Protein AF-A0A8S3D2B1-F1 (afdb_monomer)

Organism: NCBI:txid392030

Sequence (81 aa):
DNKSNRAQFICIPPDASVTHVKKLMLRHWCQHKPSLVISITGGAKNYNMSGKLLRAFRRGLRKVATTTGTKIIHQFIFTLE

Solvent-accessible surface area (backbone atoms only — not comparable to full-atom values): 5568 Å² total; per-residue (Å²): 133,89,79,79,85,74,84,87,85,82,92,75,64,95,83,60,56,68,67,57,56,51,47,42,46,44,66,75,65,64,41,75,84,68,91,51,80,55,76,64,84,80,71,97,58,91,75,87,65,56,72,69,56,48,51,52,51,53,50,52,53,50,50,52,33,67,74,66,75,36,60,81,49,74,70,75,83,78,81,81,129

Mean predicted aligned error: 9.46 Å

Radius of gyration: 15.89 Å; Cα contacts (8 Å, |Δi|>4): 35; chains: 1; bounding box: 40×31×40 Å

Nearest PDB structures (foldseek):
  8slw-assembly1_B  TM=8.335E-01  e=1.361E-02  Rattus norvegicus
  8e4o-assembly1_A  TM=7.090E-01  e=1.132E-01  Mus musculus

Secondary structure (DSSP, 8-state):
-----PPP-----TT--HHHHHHIIIIIS-PPPPS--------SS-----HHHHHHHHHHHHHHHHHHTPPP---------

Structure (mmCIF, N/CA/C/O backbone):
data_AF-A0A8S3D2B1-F1
#
_entry.id   AF-A0A8S3D2B1-F1
#
loop_
_atom_site.group_PDB
_atom_site.id
_atom_site.type_symbol
_atom_site.label_atom_id
_atom_site.label_alt_id
_atom_site.label_comp_id
_atom_site.label_asym_id
_atom_site.label_entity_id
_atom_site.label_seq_id
_atom_site.pdbx_PDB_ins_code
_atom_site.Cartn_x
_atom_site.Cartn_y
_atom_site.Cartn_z
_atom_site.occupancy
_atom_site.B_iso_or_equiv
_atom_site.auth_seq_id
_atom_site.auth_comp_id
_atom_site.auth_asym_id
_atom_site.auth_atom_id
_atom_site.pdbx_PDB_model_num
ATOM 1 N N . ASP A 1 1 ? -27.845 -2.135 -7.407 1.00 39.41 1 ASP A N 1
ATOM 2 C CA . ASP A 1 1 ? -26.775 -2.342 -8.409 1.00 39.41 1 ASP A CA 1
ATOM 3 C C . ASP A 1 1 ? -25.679 -3.257 -7.883 1.00 39.41 1 ASP A C 1
ATOM 5 O O . ASP A 1 1 ? -24.911 -2.887 -7.001 1.00 39.41 1 ASP A O 1
ATOM 9 N N . ASN A 1 2 ? -25.657 -4.498 -8.375 1.00 44.66 2 ASN A N 1
ATOM 10 C CA . ASN A 1 2 ? -24.716 -5.546 -7.976 1.00 44.66 2 ASN A CA 1
ATOM 11 C C . ASN A 1 2 ? -23.328 -5.283 -8.593 1.00 44.66 2 ASN A C 1
ATOM 13 O O . ASN A 1 2 ? -23.045 -5.695 -9.719 1.00 44.66 2 ASN A O 1
ATOM 17 N N . LYS A 1 3 ? -22.464 -4.541 -7.891 1.00 52.94 3 LYS A N 1
ATOM 18 C CA . LYS A 1 3 ? -21.110 -4.230 -8.368 1.00 52.94 3 LYS A CA 1
ATOM 19 C C . LYS A 1 3 ? -20.200 -5.455 -8.205 1.00 52.94 3 LYS A C 1
ATOM 21 O O . LYS A 1 3 ? -19.587 -5.650 -7.160 1.00 52.94 3 LYS A O 1
ATOM 26 N N . SER A 1 4 ? -20.101 -6.272 -9.255 1.00 58.31 4 SER A N 1
ATOM 27 C CA . SER A 1 4 ? -19.075 -7.315 -9.401 1.00 58.31 4 SER A CA 1
ATOM 28 C C . SER A 1 4 ? -17.678 -6.677 -9.315 1.00 58.31 4 SER A C 1
ATOM 30 O O . SER A 1 4 ? -17.196 -6.074 -10.273 1.00 58.31 4 SER A O 1
ATOM 32 N N . ASN A 1 5 ? -17.034 -6.756 -8.146 1.00 67.25 5 ASN A N 1
ATOM 33 C CA . ASN A 1 5 ? -15.668 -6.268 -7.930 1.00 67.25 5 ASN A CA 1
ATOM 34 C C . ASN A 1 5 ? -14.662 -7.260 -8.535 1.00 67.25 5 ASN A C 1
ATOM 36 O O . ASN A 1 5 ? -14.109 -8.104 -7.832 1.00 67.25 5 ASN A O 1
ATOM 40 N N . ARG A 1 6 ? -14.428 -7.179 -9.850 1.00 79.31 6 ARG A N 1
ATOM 41 C CA . ARG A 1 6 ? -13.361 -7.947 -10.510 1.00 79.31 6 ARG A CA 1
ATOM 42 C C . ARG A 1 6 ? -12.023 -7.234 -10.336 1.00 79.31 6 ARG A C 1
ATOM 44 O O . ARG A 1 6 ? -11.874 -6.085 -10.751 1.00 79.31 6 ARG A O 1
ATOM 51 N N . ALA A 1 7 ? -11.055 -7.917 -9.732 1.00 80.81 7 ALA A N 1
ATOM 52 C CA . ALA A 1 7 ? -9.679 -7.440 -9.669 1.00 80.81 7 ALA A CA 1
ATOM 53 C C . ALA A 1 7 ? -8.973 -7.679 -11.016 1.00 80.81 7 ALA A C 1
ATOM 55 O O . ALA A 1 7 ? -9.151 -8.728 -11.632 1.00 80.81 7 ALA A O 1
ATOM 56 N N . GLN A 1 8 ? -8.181 -6.706 -11.468 1.00 81.69 8 GLN A N 1
ATOM 57 C CA . GLN A 1 8 ? -7.335 -6.831 -12.660 1.00 81.69 8 GLN A CA 1
ATOM 58 C C . GLN A 1 8 ? -5.952 -7.339 -12.233 1.00 81.69 8 GLN A C 1
ATOM 60 O O . GLN A 1 8 ? -5.406 -6.846 -11.247 1.00 81.69 8 GLN A O 1
ATOM 65 N N . PHE A 1 9 ? -5.391 -8.310 -12.955 1.00 85.44 9 PHE A N 1
ATOM 66 C CA . PHE A 1 9 ? -4.067 -8.877 -12.685 1.00 85.44 9 PHE A CA 1
ATOM 67 C C . PHE A 1 9 ? -3.295 -9.106 -13.990 1.00 85.44 9 PHE A C 1
ATOM 69 O O . PHE A 1 9 ? -3.892 -9.217 -15.060 1.00 85.44 9 PHE A O 1
ATOM 76 N N . ILE A 1 10 ? -1.965 -9.151 -13.899 1.00 85.56 10 ILE A N 1
ATOM 77 C CA . ILE A 1 10 ? -1.056 -9.471 -15.005 1.00 85.56 10 ILE A CA 1
ATOM 78 C C . ILE A 1 10 ? 0.207 -10.131 -14.435 1.00 85.56 10 ILE A C 1
ATOM 80 O O . ILE A 1 10 ? 0.650 -9.765 -13.345 1.00 85.56 10 ILE A O 1
ATOM 84 N N . CYS A 1 11 ? 0.788 -11.080 -15.165 1.00 84.50 11 CYS A N 1
ATOM 85 C CA . CYS A 1 11 ? 2.106 -11.636 -14.865 1.00 84.50 11 CYS A CA 1
ATOM 86 C C . CYS A 1 11 ? 3.167 -10.825 -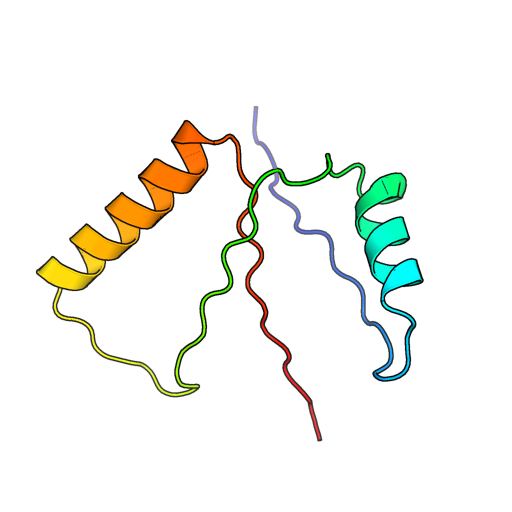15.612 1.00 84.50 11 CYS A C 1
ATOM 88 O O . CYS A 1 11 ? 3.030 -10.569 -16.807 1.00 84.50 11 CYS A O 1
ATOM 90 N N . ILE A 1 12 ? 4.206 -10.397 -14.903 1.00 84.25 12 ILE A N 1
ATOM 91 C CA . ILE A 1 12 ? 5.285 -9.566 -15.439 1.00 84.25 12 ILE A CA 1
ATOM 92 C C . ILE A 1 12 ? 6.602 -10.304 -15.164 1.00 84.25 12 ILE A C 1
ATOM 94 O O . ILE A 1 12 ? 6.757 -10.819 -14.054 1.00 84.25 12 ILE A O 1
ATOM 98 N N . PRO A 1 13 ? 7.530 -10.390 -16.135 1.00 85.31 13 PRO A N 1
ATOM 99 C CA . PRO A 1 13 ? 8.810 -11.050 -15.916 1.00 85.31 13 PRO A CA 1
ATOM 100 C C . PRO A 1 13 ? 9.708 -10.242 -14.953 1.00 85.31 13 PRO A C 1
ATOM 102 O O . PRO A 1 13 ? 9.524 -9.027 -14.820 1.00 85.31 13 PRO A O 1
ATOM 105 N N . PRO A 1 14 ? 10.672 -10.883 -14.263 1.00 81.69 14 PRO A N 1
ATOM 106 C CA . PRO A 1 14 ? 11.460 -10.244 -13.200 1.00 81.69 14 PRO A CA 1
ATOM 107 C C . PRO A 1 14 ? 12.306 -9.046 -13.658 1.00 81.69 14 PRO A C 1
ATOM 109 O O . PRO A 1 14 ? 12.598 -8.151 -12.870 1.00 81.69 14 PRO A O 1
ATOM 112 N N . ASP A 1 15 ? 12.693 -9.025 -14.930 1.00 87.12 15 ASP A N 1
ATOM 113 C CA . ASP A 1 15 ? 13.530 -8.017 -15.583 1.00 87.12 15 ASP A CA 1
ATOM 114 C C . ASP A 1 15 ? 12.725 -6.861 -16.202 1.00 87.12 15 ASP A C 1
ATOM 116 O O . ASP A 1 15 ? 13.289 -5.921 -16.772 1.00 87.12 15 ASP A O 1
ATOM 120 N N . ALA A 1 16 ? 11.395 -6.892 -16.091 1.00 85.38 16 ALA A N 1
ATOM 121 C CA . ALA A 1 16 ? 10.552 -5.862 -16.667 1.00 85.38 16 ALA A CA 1
ATOM 122 C C . ALA A 1 16 ? 10.850 -4.479 -16.072 1.00 85.38 16 ALA A C 1
ATOM 124 O O . ALA A 1 16 ? 10.854 -4.262 -14.859 1.00 85.38 16 ALA A O 1
ATOM 125 N N . SER A 1 17 ? 11.002 -3.488 -16.952 1.00 88.88 17 SER A N 1
ATOM 126 C CA . SER A 1 17 ? 11.218 -2.104 -16.533 1.00 88.88 17 SER A CA 1
ATOM 127 C C . SER A 1 17 ? 10.066 -1.577 -15.667 1.00 88.88 17 SER A C 1
ATOM 129 O O . SER A 1 17 ? 8.900 -1.578 -16.075 1.00 88.88 17 SER A O 1
ATOM 131 N N . VAL A 1 18 ? 10.409 -0.995 -14.514 1.00 85.06 18 VAL A N 1
ATOM 132 C CA . VAL A 1 18 ? 9.480 -0.289 -13.609 1.00 85.06 18 VAL A CA 1
ATOM 133 C C . VAL A 1 18 ? 8.654 0.770 -14.353 1.00 85.06 18 VAL A C 1
ATOM 135 O O . VAL A 1 18 ? 7.478 0.994 -14.051 1.00 85.06 18 VAL A O 1
ATOM 138 N N . THR A 1 19 ? 9.237 1.400 -15.376 1.00 87.50 19 THR A N 1
ATOM 139 C CA . THR A 1 19 ? 8.565 2.400 -16.214 1.00 87.50 19 THR A CA 1
ATOM 140 C C . THR A 1 19 ? 7.382 1.803 -16.981 1.00 87.50 19 THR A C 1
ATOM 142 O O . THR A 1 19 ? 6.337 2.451 -17.094 1.00 87.50 19 THR A O 1
ATOM 145 N N . HIS A 1 20 ? 7.498 0.559 -17.455 1.00 87.25 20 HIS A N 1
ATOM 146 C CA . HIS A 1 20 ? 6.407 -0.146 -18.131 1.00 87.25 20 HIS A CA 1
ATOM 147 C C . HIS A 1 20 ? 5.268 -0.476 -17.163 1.00 87.25 20 HIS A C 1
ATOM 149 O O . HIS A 1 20 ? 4.111 -0.196 -17.479 1.00 87.25 20 HIS A O 1
ATOM 155 N N . VAL A 1 21 ? 5.581 -0.949 -15.953 1.00 86.88 21 VAL A N 1
ATOM 156 C CA . VAL A 1 21 ? 4.579 -1.229 -14.905 1.00 86.88 21 VAL A CA 1
ATOM 157 C C . VAL A 1 21 ? 3.826 0.042 -14.512 1.00 86.88 21 VAL A C 1
ATOM 159 O O . VAL A 1 21 ? 2.595 0.065 -14.454 1.00 86.88 21 VAL A O 1
ATOM 162 N N . LYS A 1 22 ? 4.546 1.153 -14.335 1.00 83.81 22 LYS A N 1
ATOM 163 C CA . LYS A 1 22 ? 3.939 2.455 -14.045 1.00 83.81 22 LYS A CA 1
ATOM 164 C C . LYS A 1 22 ? 3.013 2.920 -15.171 1.00 83.81 22 LYS A C 1
ATOM 166 O O . LYS A 1 22 ? 1.934 3.439 -14.892 1.00 83.81 22 LYS A O 1
ATOM 171 N N . LYS A 1 23 ? 3.407 2.743 -16.437 1.00 86.88 23 LYS A N 1
ATOM 172 C CA . LYS A 1 23 ? 2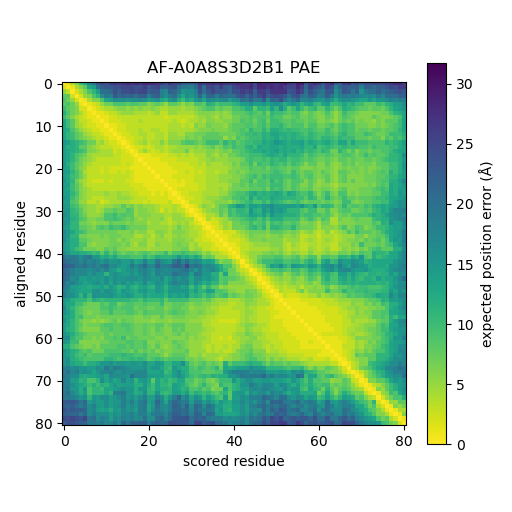.570 3.085 -17.599 1.00 86.88 23 LYS A CA 1
ATOM 173 C C . LYS A 1 23 ? 1.321 2.204 -17.671 1.00 86.88 23 LYS A C 1
ATOM 175 O O . LYS A 1 23 ? 0.256 2.728 -17.988 1.00 86.88 23 LYS A O 1
ATOM 180 N N . LEU A 1 24 ? 1.435 0.919 -17.334 1.00 86.50 24 LEU A N 1
ATOM 181 C CA . LEU A 1 24 ? 0.311 -0.014 -17.250 1.00 86.50 24 LEU A CA 1
ATOM 182 C C . LEU A 1 24 ? -0.728 0.457 -16.223 1.00 86.50 24 LEU A C 1
ATOM 184 O O . LEU A 1 24 ? -1.882 0.691 -16.582 1.00 86.50 24 LEU A O 1
ATOM 188 N N . MET A 1 25 ? -0.301 0.693 -14.978 1.00 83.44 25 MET A N 1
ATOM 189 C CA . MET A 1 25 ? -1.173 1.211 -13.915 1.00 83.44 25 MET A CA 1
ATOM 190 C C . MET A 1 25 ? -1.788 2.563 -14.309 1.00 83.44 25 MET A C 1
ATOM 192 O O . MET A 1 25 ? -2.991 2.774 -14.160 1.00 83.44 25 MET A O 1
ATOM 196 N N . LEU A 1 26 ? -0.931 3.441 -14.842 1.00 84.25 26 LEU A N 1
ATOM 197 C CA . LEU A 1 26 ? -1.191 4.777 -15.377 1.00 84.25 26 LEU A CA 1
ATOM 198 C C . LEU A 1 26 ? -2.370 4.831 -16.352 1.00 84.25 26 LEU A C 1
ATOM 200 O O . LEU A 1 26 ? -3.379 5.507 -16.162 1.00 84.25 26 LEU A O 1
ATOM 204 N N . ARG A 1 27 ? -2.143 4.154 -17.474 1.00 84.00 27 ARG A N 1
ATOM 205 C CA . ARG A 1 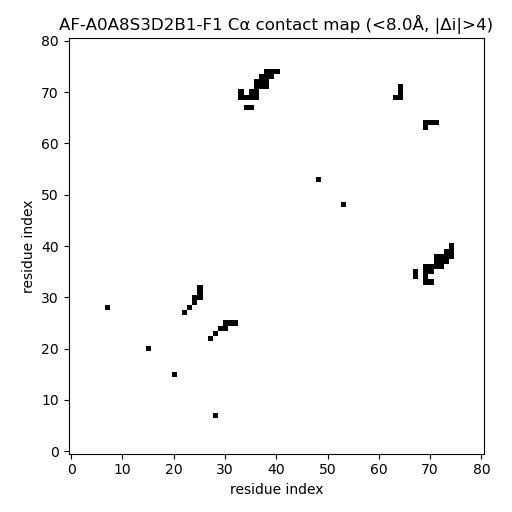27 ? -2.869 4.366 -18.723 1.00 84.00 27 ARG A CA 1
ATOM 206 C C . ARG A 1 27 ? -3.842 3.243 -19.033 1.00 84.00 27 ARG A C 1
ATOM 208 O O . ARG A 1 27 ? -4.925 3.523 -19.519 1.00 84.00 27 ARG A O 1
ATOM 215 N N . HIS A 1 28 ? -3.462 1.994 -18.766 1.00 84.19 28 HIS A N 1
ATOM 216 C CA . HIS A 1 28 ? -4.262 0.831 -19.155 1.00 84.19 28 HIS A CA 1
ATOM 217 C C . HIS A 1 28 ? -5.289 0.456 -18.086 1.00 84.19 28 HIS A C 1
ATOM 219 O O . HIS A 1 28 ? -6.420 0.120 -18.412 1.00 84.19 28 HIS A O 1
ATOM 225 N N . TRP A 1 29 ? -4.930 0.578 -16.806 1.00 84.75 29 TRP A N 1
ATOM 226 C CA . TRP A 1 29 ? -5.858 0.361 -15.688 1.00 84.75 29 TRP A CA 1
ATOM 227 C C . TRP A 1 29 ? -6.535 1.642 -15.190 1.00 84.75 29 TRP A C 1
ATOM 229 O O . TRP A 1 29 ? -7.213 1.621 -14.156 1.00 84.75 29 TRP A O 1
ATOM 239 N N . CYS A 1 30 ? -6.338 2.753 -15.910 1.00 75.88 30 CYS A N 1
ATOM 240 C CA . CYS A 1 30 ? -6.919 4.069 -15.635 1.00 75.88 30 CYS A CA 1
ATOM 241 C C . CYS A 1 30 ? -6.817 4.478 -14.154 1.00 75.88 30 CYS A C 1
ATOM 243 O O . CYS A 1 30 ? -7.753 5.039 -13.579 1.00 75.88 30 CYS A O 1
ATOM 245 N N . GLN A 1 31 ? -5.705 4.148 -13.487 1.00 74.12 31 GLN A N 1
ATOM 246 C CA . GLN A 1 31 ? -5.507 4.521 -12.092 1.00 74.12 31 GLN A CA 1
ATOM 247 C C . GLN A 1 31 ? -5.007 5.968 -12.031 1.00 74.12 31 GLN A C 1
ATOM 249 O O . GLN A 1 31 ? -4.015 6.321 -12.657 1.00 74.12 31 GLN A O 1
ATOM 254 N N . HIS A 1 32 ? -5.648 6.825 -11.237 1.00 74.81 32 HIS A N 1
ATOM 255 C CA . HIS A 1 32 ? -5.060 8.127 -10.914 1.00 74.81 32 HIS A CA 1
ATOM 256 C C . HIS A 1 32 ? -3.707 7.945 -10.204 1.00 74.81 32 HIS A C 1
ATOM 258 O O . HIS A 1 32 ? -3.507 6.982 -9.455 1.00 74.81 32 HIS A O 1
ATOM 264 N N . LYS A 1 33 ? -2.781 8.891 -10.408 1.00 75.50 33 LYS A N 1
ATOM 265 C CA . LYS A 1 33 ? -1.501 8.914 -9.685 1.00 75.50 33 LYS A CA 1
ATOM 266 C C . LYS A 1 33 ? -1.782 8.949 -8.172 1.00 75.50 33 LYS A C 1
ATOM 268 O O . LYS A 1 33 ? -2.500 9.848 -7.730 1.00 75.50 33 LYS A O 1
ATOM 273 N N . PRO A 1 34 ? -1.269 7.995 -7.374 1.00 71.88 34 PRO A N 1
ATOM 274 C CA . PRO A 1 34 ? -1.458 8.033 -5.931 1.00 71.88 34 PRO A CA 1
ATOM 275 C C . PRO A 1 34 ? -0.651 9.191 -5.331 1.00 71.88 34 PRO A C 1
ATOM 277 O O . PRO A 1 34 ? 0.496 9.423 -5.715 1.00 71.88 34 PRO A O 1
ATOM 280 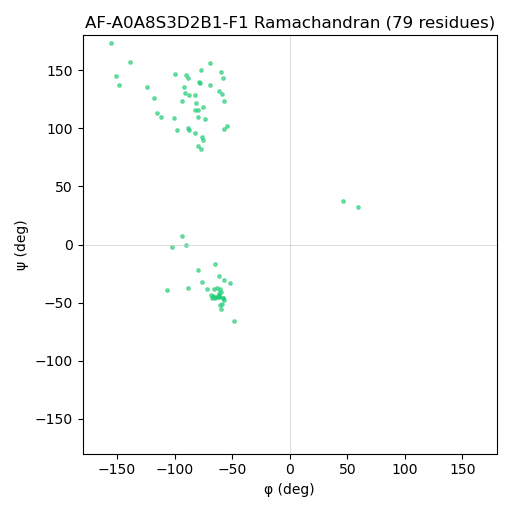N N . SER A 1 35 ? -1.258 9.917 -4.395 1.00 73.00 35 SER A N 1
ATOM 281 C CA . SER A 1 35 ? -0.624 11.000 -3.628 1.00 73.00 35 SER A CA 1
ATOM 282 C C . SER A 1 35 ? 0.236 10.482 -2.471 1.00 73.00 35 SER A C 1
ATOM 284 O O . SER A 1 35 ? 1.147 11.170 -2.027 1.00 73.00 35 SER A O 1
ATOM 286 N N . LEU A 1 36 ? -0.030 9.259 -2.008 1.00 75.88 36 LEU A N 1
ATOM 287 C CA . LEU A 1 36 ? 0.695 8.577 -0.941 1.00 75.88 36 LEU A CA 1
ATOM 288 C C . LEU A 1 36 ? 0.670 7.070 -1.213 1.00 75.88 36 LEU A C 1
ATOM 290 O O . LEU A 1 36 ? -0.367 6.517 -1.587 1.00 75.88 36 LEU A O 1
ATOM 294 N N . VAL A 1 37 ? 1.814 6.420 -1.010 1.00 76.81 37 VAL A N 1
ATOM 295 C CA . VAL A 1 37 ? 1.982 4.968 -1.115 1.00 76.81 37 VAL A CA 1
ATOM 296 C C . VAL A 1 37 ? 2.405 4.449 0.252 1.00 76.81 37 VAL A C 1
ATOM 298 O O . VAL A 1 37 ? 3.366 4.944 0.831 1.00 76.81 37 VAL A O 1
ATOM 301 N N . ILE A 1 38 ? 1.674 3.463 0.769 1.00 77.56 38 ILE A N 1
ATOM 302 C CA . ILE A 1 38 ? 1.972 2.816 2.050 1.00 77.56 38 ILE A CA 1
ATOM 303 C C . ILE A 1 38 ? 2.410 1.391 1.742 1.00 77.56 38 ILE A C 1
ATOM 305 O O . ILE A 1 38 ? 1.578 0.581 1.342 1.00 77.56 38 ILE A O 1
ATOM 309 N N . SER A 1 39 ? 3.696 1.097 1.931 1.00 78.69 39 SER A N 1
ATOM 310 C CA . SER A 1 39 ? 4.202 -0.274 1.865 1.00 78.69 39 SER A CA 1
ATOM 311 C C . SER A 1 39 ? 4.081 -0.920 3.241 1.00 78.69 39 SER A C 1
ATOM 313 O O . SER A 1 39 ? 4.501 -0.343 4.243 1.00 78.69 39 SER A O 1
ATOM 315 N N . ILE A 1 40 ? 3.470 -2.101 3.291 1.00 79.94 40 ILE A N 1
ATOM 316 C CA . ILE A 1 40 ? 3.327 -2.888 4.515 1.00 79.94 40 ILE A CA 1
ATOM 317 C C . ILE A 1 40 ? 4.118 -4.162 4.305 1.00 79.94 40 ILE A C 1
ATOM 319 O O . ILE A 1 40 ? 3.753 -4.987 3.469 1.00 79.94 40 ILE A O 1
ATOM 323 N N . THR A 1 41 ? 5.184 -4.311 5.073 1.00 79.81 41 THR A N 1
ATOM 324 C CA . THR A 1 41 ? 5.985 -5.526 5.126 1.00 79.81 41 THR A CA 1
ATOM 325 C C . THR A 1 41 ? 5.582 -6.342 6.350 1.00 79.81 41 THR A C 1
ATOM 327 O O . THR A 1 41 ? 5.183 -5.806 7.386 1.00 79.81 41 THR A O 1
ATOM 330 N N . GLY A 1 42 ? 5.641 -7.662 6.225 1.00 76.81 42 GLY A N 1
ATOM 331 C CA . GLY A 1 42 ? 5.309 -8.596 7.292 1.00 76.81 42 GLY A CA 1
ATOM 332 C C . GLY A 1 42 ? 6.024 -9.924 7.079 1.00 76.81 42 GLY A C 1
ATOM 333 O O . GLY A 1 42 ? 6.670 -10.132 6.054 1.00 76.81 42 GLY A O 1
ATOM 334 N N . GLY A 1 43 ? 5.922 -10.821 8.055 1.00 72.19 43 GLY A N 1
ATOM 335 C CA . GLY A 1 43 ? 6.444 -12.178 7.913 1.00 72.19 43 GLY A CA 1
ATOM 336 C C . GLY A 1 43 ? 5.528 -13.048 7.050 1.00 72.19 43 GLY A C 1
ATOM 337 O O . GLY A 1 43 ? 4.312 -12.885 7.074 1.00 72.19 43 GLY A O 1
ATOM 338 N N . ALA A 1 44 ? 6.105 -14.025 6.345 1.00 64.56 44 ALA A N 1
ATOM 339 C CA . ALA A 1 44 ? 5.347 -15.054 5.623 1.00 64.56 44 ALA A CA 1
ATOM 340 C C . ALA A 1 44 ? 4.536 -15.976 6.561 1.00 64.56 44 ALA A C 1
ATOM 342 O O . ALA A 1 44 ? 3.627 -16.678 6.128 1.00 64.56 44 ALA A O 1
ATOM 343 N N . LYS A 1 45 ? 4.863 -15.976 7.861 1.00 71.88 45 LYS A N 1
ATOM 344 C CA . LYS A 1 45 ? 4.155 -16.733 8.898 1.00 71.88 45 LYS A CA 1
ATOM 345 C C . LYS A 1 45 ? 3.007 -15.910 9.476 1.00 71.88 45 LYS A C 1
ATOM 347 O O . LYS A 1 45 ? 3.154 -14.708 9.691 1.00 71.88 45 LYS A O 1
ATOM 352 N N . ASN A 1 46 ? 1.900 -16.583 9.796 1.00 69.62 46 ASN A N 1
ATOM 353 C CA . ASN A 1 46 ? 0.747 -15.986 10.471 1.00 69.62 46 ASN A CA 1
ATOM 354 C C . ASN A 1 46 ? 1.179 -15.302 11.778 1.00 69.62 46 ASN A C 1
ATOM 356 O O . ASN A 1 46 ? 1.422 -15.961 12.788 1.00 69.62 46 ASN A O 1
ATOM 360 N N . TYR A 1 47 ? 1.282 -13.974 11.757 1.00 75.38 47 TYR A N 1
ATOM 361 C CA . TYR A 1 47 ? 1.591 -13.187 12.943 1.00 75.38 47 TYR A CA 1
ATOM 362 C C . TYR A 1 47 ? 0.314 -12.967 13.758 1.00 75.38 47 TYR A C 1
ATOM 364 O O . TYR A 1 47 ? -0.627 -12.316 13.297 1.00 75.38 47 TYR A O 1
ATOM 372 N N . ASN A 1 48 ? 0.268 -13.513 14.974 1.00 77.12 48 ASN A N 1
ATOM 373 C CA . ASN A 1 48 ? -0.892 -13.374 15.847 1.00 77.12 48 ASN A CA 1
ATOM 374 C C . ASN A 1 48 ? -0.843 -12.033 16.597 1.00 77.12 48 ASN A C 1
ATOM 376 O O . ASN A 1 48 ? -0.189 -11.903 17.631 1.00 77.12 48 ASN A O 1
ATOM 380 N N . MET A 1 49 ? -1.532 -11.019 16.072 1.00 82.31 49 MET A N 1
ATOM 381 C CA . MET A 1 49 ? -1.744 -9.752 16.780 1.00 82.31 49 MET A CA 1
ATOM 382 C C . MET A 1 49 ? -2.855 -9.887 17.818 1.00 82.31 49 MET A C 1
ATOM 384 O O . MET A 1 49 ? -3.925 -10.425 17.532 1.00 82.31 49 MET A O 1
ATOM 388 N N . SER A 1 50 ? -2.669 -9.277 18.992 1.00 85.94 50 SER A N 1
ATOM 389 C CA . SER A 1 50 ? -3.767 -9.139 19.953 1.00 85.94 50 SER A CA 1
ATOM 390 C C . SER A 1 50 ? -4.947 -8.387 19.319 1.00 85.94 50 SER A C 1
ATOM 392 O O . SER A 1 50 ? -4.773 -7.428 18.558 1.00 85.94 50 SER A O 1
ATOM 394 N N . GLY A 1 51 ? -6.179 -8.786 19.649 1.00 88.12 51 GLY A N 1
ATOM 395 C CA . GLY A 1 51 ? -7.378 -8.216 19.021 1.00 88.12 51 GLY A CA 1
ATOM 396 C C . GLY A 1 51 ? -7.498 -6.691 19.169 1.00 88.12 51 GLY A C 1
ATOM 397 O O . GLY A 1 51 ? -8.030 -6.026 18.281 1.00 88.12 51 GLY A O 1
ATOM 398 N N . LYS A 1 52 ? -6.972 -6.107 20.256 1.00 90.62 52 LYS A N 1
ATOM 399 C CA . LYS A 1 52 ? -6.929 -4.646 20.456 1.00 90.62 52 LYS A CA 1
ATOM 400 C C . LYS A 1 52 ? -5.976 -3.968 19.466 1.00 90.62 52 LYS A C 1
ATOM 402 O O . LYS A 1 52 ? -6.370 -2.987 18.834 1.00 90.62 52 LYS A O 1
ATOM 4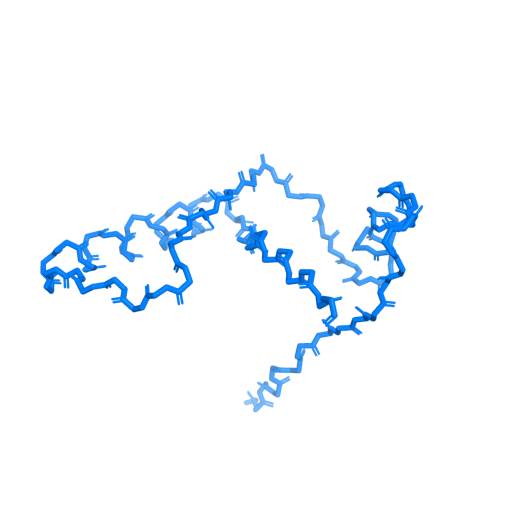07 N N . LEU A 1 53 ? -4.772 -4.516 19.289 1.00 88.50 53 LEU A N 1
ATOM 408 C CA . LEU A 1 53 ? -3.767 -3.980 18.371 1.00 88.50 53 LEU A CA 1
ATOM 409 C C . LEU A 1 53 ? -4.227 -4.088 16.915 1.00 88.50 53 LEU A C 1
ATOM 411 O O . LEU A 1 53 ? -4.179 -3.103 16.183 1.00 88.50 53 LEU A O 1
ATOM 415 N N . LEU A 1 54 ? -4.779 -5.239 16.521 1.00 88.56 54 LEU A N 1
ATOM 416 C CA . LEU A 1 54 ? -5.300 -5.443 15.170 1.00 88.56 54 LEU A CA 1
ATOM 417 C C . LEU A 1 54 ? -6.421 -4.448 14.830 1.00 88.56 54 LEU A C 1
ATOM 419 O O . LEU A 1 54 ? -6.465 -3.904 13.725 1.00 88.56 54 LEU A O 1
ATOM 423 N N . ARG A 1 55 ? -7.324 -4.169 15.779 1.00 91.38 55 ARG A N 1
ATOM 424 C CA . ARG A 1 55 ? -8.385 -3.165 15.592 1.00 91.38 55 ARG A CA 1
ATOM 425 C C . ARG A 1 55 ? -7.818 -1.760 15.430 1.00 91.38 55 ARG A C 1
ATOM 427 O O . ARG A 1 55 ? -8.248 -1.046 14.525 1.00 91.38 55 ARG A O 1
ATOM 434 N N . ALA A 1 56 ? -6.863 -1.370 16.275 1.00 91.06 56 ALA A N 1
ATOM 435 C CA . ALA A 1 56 ? -6.213 -0.067 16.181 1.00 91.06 56 ALA A CA 1
ATOM 436 C C . ALA A 1 56 ? -5.480 0.096 14.840 1.00 91.06 56 ALA A C 1
ATOM 438 O O . ALA A 1 56 ? -5.685 1.098 14.156 1.00 91.06 56 ALA A O 1
ATOM 439 N N . PHE A 1 57 ? -4.734 -0.927 14.419 1.00 87.81 57 PHE A N 1
ATOM 440 C CA . PHE A 1 57 ? -4.014 -0.962 13.148 1.00 87.81 57 PHE A CA 1
ATOM 441 C C . PHE A 1 57 ? -4.956 -0.826 11.943 1.00 87.81 57 PHE A C 1
ATOM 443 O O . PHE A 1 57 ? -4.799 0.082 11.127 1.00 87.81 57 PHE A O 1
ATOM 450 N N . ARG A 1 58 ? -6.010 -1.654 11.867 1.00 86.81 58 ARG A N 1
ATOM 451 C CA . ARG A 1 58 ? -7.010 -1.597 10.782 1.00 86.81 58 ARG A CA 1
ATOM 452 C C . ARG A 1 58 ? -7.729 -0.252 10.734 1.00 86.81 58 ARG A C 1
ATOM 454 O O . ARG A 1 58 ? -8.006 0.253 9.647 1.00 86.81 58 ARG A O 1
ATOM 461 N N . ARG A 1 59 ? -8.039 0.330 11.897 1.00 90.62 59 ARG A N 1
ATOM 462 C CA . ARG A 1 59 ? -8.672 1.651 11.991 1.00 90.62 59 ARG A CA 1
ATOM 463 C C . ARG A 1 59 ? -7.740 2.752 11.491 1.00 90.62 59 ARG A C 1
ATOM 465 O O . ARG A 1 59 ? -8.197 3.595 10.727 1.00 90.62 59 ARG A O 1
ATOM 472 N N . GLY A 1 60 ? -6.464 2.722 11.878 1.00 87.56 60 GLY A N 1
ATOM 473 C CA . GLY A 1 60 ? -5.449 3.666 11.406 1.00 87.56 60 GLY A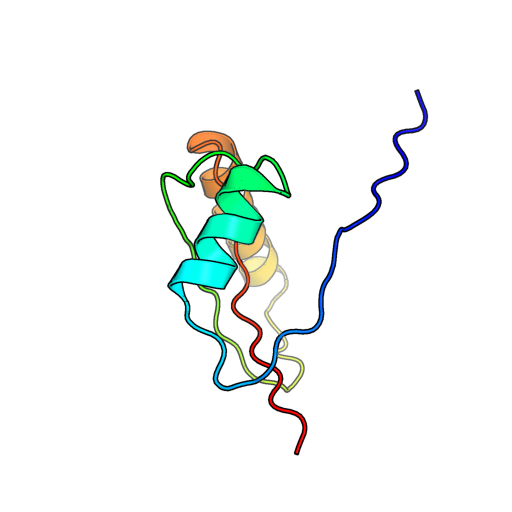 CA 1
ATOM 474 C C . GLY A 1 60 ? -5.291 3.616 9.888 1.00 87.56 60 GLY A C 1
ATOM 475 O O . GLY A 1 60 ? -5.465 4.634 9.223 1.00 87.56 60 GLY A O 1
ATOM 476 N N . LEU A 1 61 ? -5.095 2.417 9.329 1.00 87.62 61 LEU A N 1
ATOM 477 C CA . LEU A 1 61 ? -4.990 2.207 7.881 1.00 87.62 61 LEU A CA 1
ATOM 478 C C . LEU A 1 61 ? -6.215 2.718 7.126 1.00 87.62 61 LEU A C 1
ATOM 480 O O . LEU A 1 61 ? -6.088 3.448 6.146 1.00 87.62 61 LEU A O 1
ATOM 484 N N . ARG A 1 62 ? -7.413 2.358 7.602 1.00 85.56 62 ARG A N 1
ATOM 485 C CA . ARG A 1 62 ? -8.660 2.813 6.988 1.00 85.56 62 ARG A CA 1
ATOM 486 C C . ARG A 1 62 ? -8.768 4.331 7.041 1.00 85.56 62 ARG A C 1
ATOM 488 O O . ARG A 1 62 ? -9.132 4.940 6.045 1.00 85.56 62 ARG A O 1
ATOM 495 N N . LYS A 1 63 ? -8.436 4.945 8.178 1.00 85.88 63 LYS A N 1
ATOM 496 C CA . LYS A 1 63 ? -8.520 6.397 8.342 1.00 85.88 63 LYS A CA 1
ATOM 497 C C . LYS A 1 63 ? -7.592 7.120 7.370 1.00 85.88 63 LYS A C 1
ATOM 499 O O . LYS A 1 63 ? -8.039 8.078 6.746 1.00 85.88 63 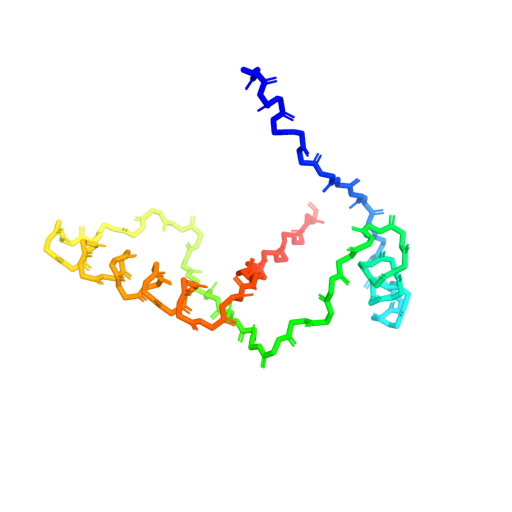LYS A O 1
ATOM 504 N N . VAL A 1 64 ? -6.356 6.652 7.202 1.00 81.88 64 VAL A N 1
ATOM 505 C CA . VAL A 1 64 ? -5.413 7.217 6.224 1.00 81.88 64 VAL A CA 1
ATOM 506 C C . VAL A 1 64 ? -5.937 7.035 4.796 1.00 81.88 64 VAL A C 1
ATOM 508 O O . VAL A 1 64 ? -5.984 8.003 4.041 1.00 81.88 64 VAL A O 1
ATOM 511 N N . ALA A 1 65 ? -6.435 5.842 4.455 1.00 79.31 65 ALA A N 1
ATOM 512 C CA . ALA A 1 65 ? -7.009 5.559 3.138 1.00 79.31 65 ALA A CA 1
ATOM 513 C C . ALA A 1 65 ? -8.192 6.482 2.789 1.00 79.31 65 ALA A C 1
ATOM 515 O O . ALA A 1 65 ? -8.254 7.050 1.700 1.00 79.31 65 ALA A O 1
ATOM 516 N N . THR A 1 66 ? -9.119 6.673 3.733 1.00 78.75 66 THR A N 1
ATOM 517 C CA . THR A 1 66 ? -10.306 7.517 3.541 1.00 78.75 66 THR A CA 1
ATOM 518 C C . THR A 1 66 ? -9.968 9.005 3.507 1.00 78.75 66 THR A C 1
ATOM 520 O O . THR A 1 66 ? -10.565 9.741 2.733 1.00 78.75 66 THR A O 1
ATOM 523 N N . THR A 1 67 ? -9.026 9.461 4.336 1.00 75.00 67 THR A N 1
ATOM 524 C CA . THR A 1 67 ? -8.734 10.899 4.482 1.00 75.00 67 THR A CA 1
ATOM 525 C C . THR A 1 67 ? -7.934 11.433 3.296 1.00 75.00 67 THR A C 1
ATOM 527 O O . THR A 1 67 ? -8.113 12.578 2.901 1.00 75.00 67 THR A O 1
ATOM 530 N N . THR A 1 68 ? -7.072 10.607 2.703 1.00 67.19 68 THR A N 1
ATOM 531 C CA . THR A 1 68 ? -6.175 11.037 1.621 1.00 67.19 68 THR A CA 1
ATOM 532 C C . THR A 1 68 ? -6.672 10.598 0.234 1.00 67.19 68 THR A C 1
ATOM 534 O O . THR A 1 68 ? -6.037 10.916 -0.768 1.00 67.19 68 THR A O 1
ATOM 537 N N . GLY A 1 69 ? -7.796 9.869 0.145 1.00 61.00 69 GLY A N 1
ATOM 538 C CA . GLY A 1 69 ? -8.274 9.292 -1.121 1.00 61.00 69 GLY A CA 1
ATOM 539 C C . GLY A 1 69 ? -7.246 8.340 -1.741 1.00 61.00 69 GLY A C 1
ATOM 540 O O . GLY A 1 69 ? -7.075 8.280 -2.960 1.00 61.00 69 GLY A O 1
ATOM 541 N N . THR A 1 70 ? -6.483 7.652 -0.894 1.00 59.88 70 THR A N 1
ATOM 542 C CA . THR A 1 70 ? -5.293 6.902 -1.295 1.00 59.88 70 THR A CA 1
ATOM 543 C C . THR A 1 70 ? -5.620 5.466 -1.652 1.00 59.88 70 THR A C 1
ATOM 545 O O . THR A 1 70 ? -6.490 4.822 -1.065 1.00 59.88 70 THR A O 1
ATOM 548 N N . LYS A 1 71 ? -4.880 4.944 -2.631 1.00 60.38 71 LYS A N 1
ATOM 549 C CA . LYS A 1 71 ? -4.888 3.524 -2.978 1.00 60.38 71 LYS A CA 1
ATOM 550 C C . LYS A 1 71 ? -3.761 2.840 -2.220 1.00 60.38 71 LYS A C 1
ATOM 552 O O . LYS A 1 71 ? -2.607 3.245 -2.331 1.00 60.38 71 LYS A O 1
ATOM 557 N N . ILE A 1 72 ? -4.107 1.821 -1.439 1.00 58.78 72 ILE A N 1
ATOM 55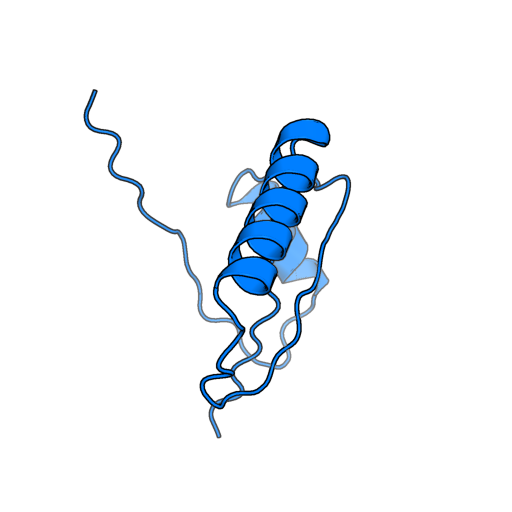8 C CA . ILE A 1 72 ? -3.132 1.005 -0.714 1.00 58.78 72 ILE A CA 1
ATOM 559 C C . ILE A 1 72 ? -2.467 0.077 -1.733 1.00 58.78 72 ILE A C 1
ATOM 561 O O . ILE A 1 72 ? -3.146 -0.733 -2.361 1.00 58.78 72 ILE A O 1
ATOM 565 N N . ILE A 1 73 ? -1.153 0.209 -1.910 1.00 56.94 73 ILE A N 1
ATOM 566 C CA . ILE A 1 73 ? -0.357 -0.716 -2.718 1.00 56.94 73 ILE A CA 1
ATOM 567 C C . ILE A 1 73 ? 0.338 -1.656 -1.742 1.00 56.94 73 ILE A C 1
ATOM 569 O O . ILE A 1 73 ? 1.249 -1.252 -1.027 1.00 56.94 73 ILE A O 1
ATOM 573 N N . HIS A 1 74 ? -0.095 -2.912 -1.705 1.00 56.91 74 HIS A N 1
ATOM 574 C CA . HIS A 1 74 ? 0.651 -3.944 -1.002 1.00 56.91 74 HIS A CA 1
ATOM 575 C C . HIS A 1 74 ? 1.804 -4.395 -1.898 1.00 56.91 74 HIS A C 1
ATOM 577 O O . HIS A 1 74 ? 1.569 -4.939 -2.975 1.00 56.91 74 HIS A O 1
ATOM 583 N N . GLN A 1 75 ? 3.045 -4.172 -1.470 1.00 49.09 75 GLN A N 1
ATOM 584 C CA . GLN A 1 75 ? 4.200 -4.755 -2.138 1.00 49.09 75 GLN A CA 1
ATOM 585 C C . GLN A 1 75 ? 4.338 -6.213 -1.694 1.00 49.09 75 GLN A C 1
ATOM 587 O O . GLN A 1 75 ? 5.055 -6.518 -0.749 1.00 49.09 75 GLN A O 1
ATOM 592 N N . PHE A 1 76 ? 3.617 -7.113 -2.359 1.00 47.31 76 PHE A N 1
ATOM 593 C CA . PHE A 1 76 ? 3.915 -8.541 -2.309 1.00 47.31 76 PHE A CA 1
ATOM 594 C C . PHE A 1 76 ? 4.718 -8.893 -3.556 1.00 47.31 76 PHE A C 1
ATOM 596 O O . PHE A 1 76 ? 4.162 -9.054 -4.638 1.00 47.31 76 PHE A O 1
ATOM 603 N N . ILE A 1 77 ? 6.039 -8.972 -3.402 1.00 43.44 77 ILE A N 1
ATOM 604 C CA . ILE A 1 77 ? 6.888 -9.674 -4.362 1.00 43.44 77 ILE A CA 1
ATOM 605 C C . ILE A 1 77 ? 6.919 -11.122 -3.876 1.00 43.44 77 ILE A C 1
ATOM 607 O O . ILE A 1 77 ? 7.608 -11.434 -2.909 1.00 43.44 77 ILE A O 1
ATOM 611 N N . PHE A 1 78 ? 6.115 -11.987 -4.494 1.00 38.75 78 PHE A N 1
ATOM 612 C CA . PHE A 1 78 ? 6.333 -13.427 -4.407 1.00 38.75 78 PHE A CA 1
ATOM 613 C C . PHE A 1 78 ? 7.296 -13.789 -5.531 1.00 38.75 78 PHE A C 1
ATOM 615 O O . PHE A 1 78 ? 6.888 -13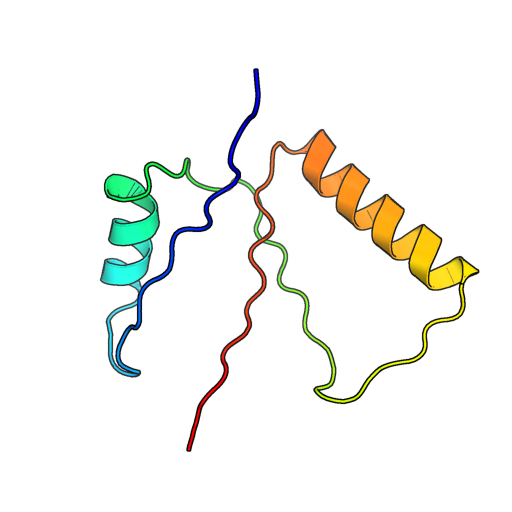.899 -6.686 1.00 38.75 78 PHE A O 1
ATOM 622 N N . THR A 1 79 ? 8.577 -13.918 -5.202 1.00 34.53 79 THR A N 1
ATOM 623 C CA . THR A 1 79 ? 9.515 -14.618 -6.078 1.00 34.53 79 THR A CA 1
ATOM 624 C C . THR A 1 79 ? 9.195 -16.102 -5.938 1.00 34.53 79 THR A C 1
ATOM 626 O O . THR A 1 79 ? 9.398 -16.672 -4.869 1.00 34.53 79 THR A O 1
ATOM 629 N N . LEU A 1 80 ? 8.600 -16.690 -6.974 1.00 33.44 80 LEU A N 1
ATOM 630 C CA . LEU A 1 80 ? 8.574 -18.140 -7.126 1.00 33.44 80 LEU A CA 1
ATOM 631 C C . LEU A 1 80 ? 9.943 -18.519 -7.700 1.00 33.44 80 LEU A C 1
ATOM 633 O O . LEU A 1 80 ? 10.247 -18.124 -8.826 1.00 33.44 80 LEU A O 1
ATOM 637 N N . GLU A 1 81 ? 10.777 -19.176 -6.894 1.00 42.53 81 GLU A N 1
ATOM 638 C CA . GLU A 1 81 ? 11.775 -20.110 -7.437 1.00 42.53 81 GLU A CA 1
ATOM 639 C C . GLU A 1 81 ? 11.062 -21.362 -7.954 1.00 42.53 81 GLU A C 1
ATOM 641 O O . GLU A 1 81 ? 10.087 -21.798 -7.292 1.00 42.53 81 GLU A O 1
#

InterPro domains:
  IPR041491 TRPM, SLOG domain [PF18139] (7-74)
  IPR050927 Transient receptor potential cation channel M [PTHR13800] (3-73)

pLDDT: mean 74.84, std 14.95, range [33.44, 91.38]

Foldseek 3Di:
DPDPPDDDDDDDDPPDDPVVVCVCCVPVVVHDDFPDEDEDDDDPDPDDDDPVVVVVVVVVVVCVCVVRVGDYDYPDDDDDD